Protein AF-A0A1B9LNI5-F1 (afdb_monomer_lite)

Secondary structure (DSSP, 8-state):
--HHHHHHHHHHHHHHHHHHHHHHHHHHHHHHHHHHHHHHHHHHHHHHHHHHHHHHHHHHHHHHHHHHHHHHHHHHHHHHT-HHHHS---HHHHHHHHHT--

Sequence (102 aa):
MNKTYTTIAIIFVFMIYIIINLHLDNERIQKTNAELFGKIEQLNQDIAKNNQIIAQREQEKAQDAMSIKQLQEQMKDALKNNQCANEYMPDSVINWMRNGKN

Foldseek 3Di:
DDPVVVVVVVVVVVVVVVVVVVVVVVVVVVVVVVVVVVVVVVVVVVVVVVVVVVVVVVVVVVVVVVVVVVVVVVVVVCLVPDPVNVDDDDPVVVVCVVVPDD

Structure (mmCIF, N/CA/C/O backbone):
data_AF-A0A1B9LNI5-F1
#
_entry.id   AF-A0A1B9LNI5-F1
#
loop_
_atom_site.group_PDB
_atom_site.id
_atom_site.type_symbol
_atom_site.label_atom_id
_atom_site.label_alt_id
_atom_site.label_comp_id
_atom_site.label_asym_id
_atom_site.label_entity_id
_atom_site.label_seq_id
_atom_site.pdbx_PDB_ins_code
_atom_site.Cartn_x
_atom_site.Cartn_y
_atom_site.Cartn_z
_atom_site.occupancy
_atom_site.B_iso_or_equiv
_atom_site.auth_seq_id
_atom_site.auth_comp_id
_atom_site.auth_asym_id
_atom_site.auth_atom_id
_atom_site.pdbx_PDB_model_num
ATOM 1 N N . MET A 1 1 ? -28.971 -6.889 59.172 1.00 63.75 1 MET A N 1
ATOM 2 C CA . MET A 1 1 ? -28.864 -6.406 57.777 1.00 63.75 1 MET A CA 1
ATOM 3 C C . MET A 1 1 ? -29.918 -7.135 56.953 1.00 63.75 1 MET A C 1
ATOM 5 O O . MET A 1 1 ? -29.965 -8.356 57.036 1.00 63.75 1 MET A O 1
ATOM 9 N N . ASN A 1 2 ? -30.836 -6.427 56.285 1.00 83.56 2 ASN A N 1
ATOM 10 C CA . ASN A 1 2 ? -31.967 -7.079 55.609 1.00 83.56 2 ASN A CA 1
ATOM 11 C C . ASN A 1 2 ? -31.481 -7.783 54.336 1.00 83.56 2 ASN A C 1
ATOM 13 O O . ASN A 1 2 ? -30.884 -7.142 53.471 1.00 83.56 2 ASN A O 1
ATOM 17 N N . LYS A 1 3 ? -31.743 -9.087 54.234 1.00 84.44 3 LYS A N 1
ATOM 18 C CA . LYS A 1 3 ? -31.200 -9.961 53.185 1.00 84.44 3 LYS A CA 1
ATOM 19 C C . LYS A 1 3 ? -31.587 -9.473 51.780 1.00 84.44 3 LYS A C 1
ATOM 21 O O . LYS A 1 3 ? -30.759 -9.481 50.874 1.00 84.44 3 LYS A O 1
ATOM 26 N N . THR A 1 4 ? -32.801 -8.946 51.634 1.00 91.19 4 THR A N 1
ATOM 27 C CA . THR A 1 4 ? -33.310 -8.325 50.402 1.00 91.19 4 THR A CA 1
ATOM 28 C C . THR A 1 4 ? -32.537 -7.073 49.989 1.00 91.19 4 THR A C 1
ATOM 30 O O . THR A 1 4 ? -32.169 -6.962 48.824 1.00 91.19 4 THR A O 1
ATOM 33 N N . TYR A 1 5 ? -32.220 -6.162 50.917 1.00 89.94 5 TYR A N 1
ATOM 34 C CA . TYR A 1 5 ? -31.458 -4.947 50.588 1.00 89.94 5 TYR A CA 1
ATOM 35 C C . TYR A 1 5 ? -30.042 -5.270 50.102 1.00 89.94 5 TYR A C 1
ATOM 37 O O . TYR A 1 5 ? -29.573 -4.676 49.135 1.00 89.94 5 TYR A O 1
ATOM 45 N N . THR A 1 6 ? -29.385 -6.257 50.714 1.00 91.44 6 THR A N 1
ATOM 46 C CA . THR A 1 6 ? -28.075 -6.742 50.257 1.00 91.44 6 THR A CA 1
ATOM 47 C C . THR A 1 6 ? -28.123 -7.355 48.858 1.00 91.44 6 THR A C 1
ATOM 49 O O 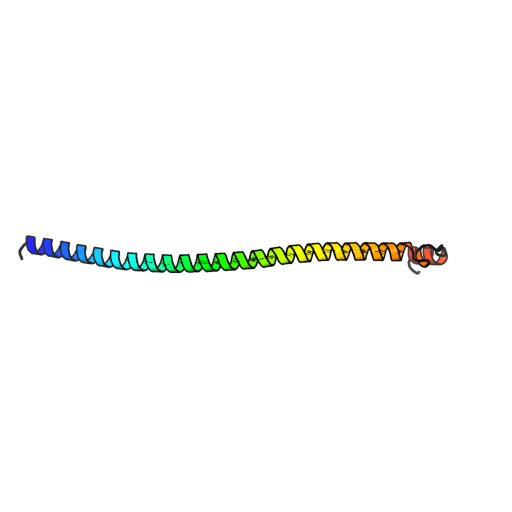. THR A 1 6 ? -27.250 -7.064 48.047 1.00 91.44 6 THR A O 1
ATOM 52 N N . THR A 1 7 ? -29.148 -8.149 48.532 1.00 93.69 7 THR A N 1
ATOM 53 C CA . THR A 1 7 ? -29.293 -8.732 47.187 1.00 93.69 7 THR A CA 1
ATOM 54 C C . THR A 1 7 ? -29.552 -7.657 46.130 1.00 93.69 7 THR A C 1
ATOM 56 O O . THR A 1 7 ? -28.932 -7.687 45.070 1.00 93.69 7 THR A O 1
ATOM 59 N N . ILE A 1 8 ? -30.406 -6.673 46.431 1.00 93.75 8 ILE A N 1
ATOM 60 C CA . ILE A 1 8 ? -30.688 -5.547 45.527 1.00 93.75 8 ILE A CA 1
ATOM 61 C C . ILE A 1 8 ? -29.414 -4.733 45.263 1.00 93.75 8 ILE A C 1
ATOM 63 O O . ILE A 1 8 ? -29.118 -4.422 44.112 1.00 93.75 8 ILE A O 1
ATOM 67 N N . ALA A 1 9 ? -28.624 -4.441 46.300 1.00 94.50 9 ALA A N 1
ATOM 68 C CA . ALA A 1 9 ? -27.374 -3.698 46.151 1.00 94.50 9 ALA A CA 1
ATOM 69 C C . ALA A 1 9 ? -26.367 -4.420 45.237 1.00 94.50 9 ALA A C 1
ATOM 71 O O . ALA A 1 9 ? -25.761 -3.788 44.375 1.00 94.50 9 ALA A O 1
ATOM 72 N N . ILE A 1 10 ? -26.232 -5.744 45.368 1.00 95.25 10 ILE A N 1
ATOM 73 C CA . ILE A 1 10 ? -25.339 -6.546 44.516 1.00 95.25 10 ILE A CA 1
ATOM 74 C C . ILE A 1 10 ? -25.775 -6.479 43.046 1.00 95.25 10 ILE A C 1
ATOM 76 O O . ILE A 1 10 ? -24.939 -6.267 42.170 1.00 95.25 10 ILE A O 1
ATOM 80 N N . ILE A 1 11 ? -27.077 -6.603 42.769 1.00 96.12 11 ILE A N 1
ATOM 81 C CA . ILE A 1 11 ? -27.613 -6.518 41.401 1.00 96.12 11 ILE A CA 1
ATOM 82 C C . ILE A 1 11 ?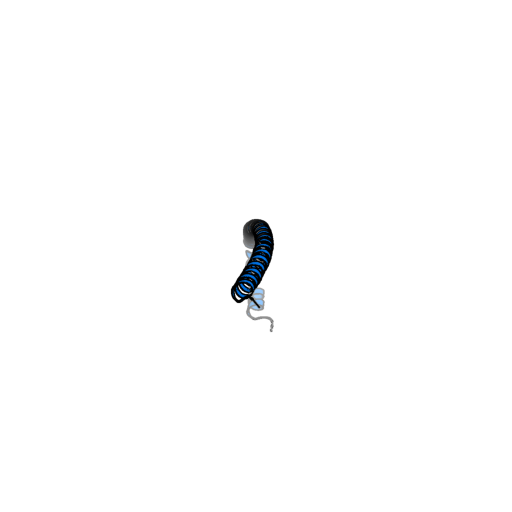 -27.324 -5.143 40.789 1.00 96.12 11 ILE A C 1
ATOM 84 O O . ILE A 1 11 ? -26.886 -5.064 39.643 1.00 96.12 11 ILE A O 1
ATOM 88 N N . PHE A 1 12 ? -27.509 -4.064 41.554 1.00 95.69 12 PHE A N 1
ATOM 89 C CA . PHE A 1 12 ? -27.204 -2.710 41.086 1.00 95.69 12 PHE A CA 1
ATOM 90 C C . PHE A 1 12 ? -25.726 -2.530 40.733 1.00 95.69 12 PHE A C 1
ATOM 92 O O . PHE A 1 12 ? -25.417 -1.955 39.692 1.00 95.69 12 PHE A O 1
ATOM 99 N N . VAL A 1 13 ? -24.815 -3.059 41.553 1.00 96.50 13 VAL A N 1
ATOM 100 C CA . VAL A 1 13 ? -23.372 -3.002 41.270 1.00 96.50 13 VAL A CA 1
ATOM 101 C C . VAL A 1 13 ? -23.036 -3.750 39.978 1.00 96.50 13 VAL A C 1
ATOM 103 O O . VAL A 1 13 ? -22.314 -3.215 39.137 1.00 96.50 13 VAL A O 1
ATOM 106 N N . PHE A 1 14 ? -23.601 -4.943 39.772 1.00 96.06 14 PHE A N 1
ATOM 107 C CA . PHE A 1 14 ? -23.407 -5.695 38.529 1.00 96.06 14 PHE A CA 1
ATOM 108 C C . PHE A 1 14 ? -23.971 -4.966 37.305 1.00 96.06 14 PHE A C 1
ATOM 110 O O . PHE A 1 14 ? -23.311 -4.918 36.270 1.00 96.06 14 PHE A O 1
ATOM 117 N N . MET A 1 15 ? -25.153 -4.358 37.421 1.00 96.88 15 MET A N 1
ATOM 118 C CA . MET A 1 15 ? -25.750 -3.573 36.336 1.00 96.88 15 MET A CA 1
ATOM 119 C C . MET A 1 15 ? -24.870 -2.381 35.953 1.00 96.88 15 MET A C 1
ATOM 121 O O . MET A 1 15 ? -24.600 -2.177 34.773 1.00 96.88 15 MET A O 1
ATOM 125 N N . ILE A 1 16 ? -24.368 -1.631 36.938 1.00 96.69 16 ILE A N 1
ATOM 126 C CA . ILE A 1 16 ? -23.461 -0.499 36.698 1.00 96.69 16 ILE A CA 1
ATOM 127 C C . ILE A 1 16 ? -22.173 -0.977 36.020 1.00 96.69 16 ILE A C 1
ATOM 129 O O . ILE A 1 16 ? -21.732 -0.370 35.045 1.00 96.69 16 ILE A O 1
ATOM 133 N N . TYR A 1 17 ? -21.597 -2.089 36.485 1.00 96.56 17 TYR A N 1
ATOM 134 C CA . TYR A 1 17 ? -20.400 -2.674 35.881 1.00 96.56 17 TYR A CA 1
ATOM 135 C C . TYR A 1 17 ? -20.614 -3.048 34.407 1.00 96.56 17 TYR A C 1
ATOM 137 O O . TYR A 1 17 ? -19.776 -2.732 33.562 1.00 96.56 17 TYR A O 1
ATOM 145 N N . ILE A 1 18 ? -21.744 -3.682 34.077 1.00 96.88 18 ILE A N 1
ATOM 146 C CA . ILE A 1 18 ? -22.079 -4.042 32.693 1.00 96.88 18 ILE A CA 1
ATOM 147 C C . ILE A 1 18 ? -22.248 -2.785 31.834 1.00 96.88 18 ILE A C 1
ATOM 149 O O . ILE A 1 18 ? -21.692 -2.723 30.741 1.00 96.88 18 ILE A O 1
ATOM 153 N N . ILE A 1 19 ? -22.963 -1.770 32.333 1.00 96.94 19 ILE A N 1
ATOM 154 C CA . ILE A 1 19 ? -23.201 -0.517 31.601 1.00 96.94 19 ILE A CA 1
ATOM 155 C C . ILE A 1 19 ? -21.880 0.188 31.269 1.00 96.94 19 ILE A C 1
ATOM 157 O O . ILE A 1 19 ? -21.689 0.613 30.130 1.00 96.94 19 ILE A O 1
ATOM 161 N N . ILE A 1 20 ? -20.958 0.284 32.232 1.00 96.75 20 ILE A N 1
ATOM 162 C CA . ILE A 1 20 ? -19.655 0.931 32.022 1.00 96.75 20 ILE A CA 1
ATOM 163 C C . ILE A 1 20 ? -18.835 0.178 30.970 1.00 96.75 20 ILE A C 1
ATOM 165 O O . ILE A 1 20 ? -18.312 0.806 30.051 1.00 96.75 20 ILE A O 1
ATOM 169 N N . ASN A 1 21 ? -18.745 -1.153 31.067 1.00 96.31 21 ASN A N 1
ATOM 170 C CA . ASN A 1 21 ? -17.998 -1.938 30.079 1.00 96.31 21 ASN A CA 1
ATOM 171 C C . ASN A 1 21 ? -18.600 -1.812 28.682 1.00 96.31 21 ASN A C 1
ATOM 173 O O . ASN A 1 21 ? -17.866 -1.597 27.725 1.00 96.31 21 ASN A O 1
ATOM 177 N N . LEU A 1 22 ? -19.929 -1.870 28.568 1.00 96.19 22 LEU A N 1
ATOM 178 C CA . LEU A 1 22 ? -20.608 -1.731 27.283 1.00 96.19 22 LEU A CA 1
ATOM 179 C C . LEU A 1 22 ? -20.339 -0.360 26.646 1.00 96.19 22 LEU A C 1
ATOM 181 O O . LEU A 1 22 ? -20.160 -0.264 25.433 1.00 96.19 22 LEU A O 1
ATOM 185 N N . HIS A 1 23 ? -20.286 0.697 27.459 1.00 95.88 23 HIS A N 1
ATOM 186 C CA . HIS A 1 23 ? -19.956 2.036 26.984 1.00 95.88 23 HIS A CA 1
ATOM 187 C C . HIS A 1 23 ? -18.512 2.116 26.472 1.00 95.88 23 HIS A C 1
ATOM 189 O O . HIS A 1 23 ? -18.289 2.555 25.345 1.00 95.88 23 HIS A O 1
ATOM 195 N N . LEU A 1 24 ? -17.552 1.617 27.257 1.00 95.88 24 LEU A N 1
ATOM 196 C CA . LEU A 1 24 ? -16.134 1.591 26.886 1.00 95.88 24 LEU A CA 1
ATOM 197 C C . LEU A 1 24 ? -15.869 0.745 25.634 1.00 95.88 24 LEU A C 1
ATOM 199 O O . LEU A 1 24 ? -15.083 1.144 24.772 1.00 95.88 24 LEU A O 1
ATOM 203 N N . ASP A 1 25 ? -16.525 -0.408 25.510 1.00 96.00 25 ASP A N 1
ATOM 204 C CA . ASP A 1 25 ? -16.398 -1.268 24.335 1.00 96.00 25 ASP A CA 1
ATOM 205 C C . ASP A 1 25 ? -16.965 -0.588 23.089 1.00 96.00 25 ASP A C 1
ATOM 207 O O . ASP A 1 25 ? -16.339 -0.628 22.030 1.00 96.00 25 ASP A O 1
ATOM 211 N N . ASN A 1 26 ? -18.103 0.100 23.209 1.00 95.94 26 ASN A N 1
ATOM 212 C CA . ASN A 1 26 ? -18.683 0.842 22.096 1.00 95.94 26 ASN A CA 1
ATOM 213 C C . ASN A 1 26 ? -17.755 1.973 21.619 1.00 95.94 26 ASN A C 1
ATOM 215 O O . ASN A 1 26 ? -17.535 2.120 20.417 1.00 95.94 26 ASN A O 1
ATOM 219 N N . GLU A 1 27 ? -17.152 2.730 22.540 1.00 95.19 27 GLU A N 1
ATOM 220 C CA . GLU A 1 27 ? -16.159 3.757 22.192 1.00 95.19 27 GLU A CA 1
ATOM 221 C C . GLU A 1 27 ? -14.926 3.153 21.511 1.00 95.19 27 GLU A C 1
ATOM 223 O O . GLU A 1 27 ? -14.449 3.671 20.495 1.00 95.19 27 GLU A O 1
ATOM 228 N N . ARG A 1 28 ? -14.422 2.025 22.027 1.00 95.38 28 ARG A N 1
ATOM 229 C CA . ARG A 1 28 ? -13.277 1.325 21.435 1.00 95.38 28 ARG A CA 1
ATOM 230 C C . ARG A 1 28 ? -13.591 0.854 20.018 1.00 95.38 28 ARG A C 1
ATOM 232 O O . ARG A 1 28 ? -12.784 1.085 19.122 1.00 95.38 28 ARG A O 1
ATOM 239 N N . ILE A 1 29 ? -14.756 0.242 19.804 1.00 95.62 29 ILE A N 1
ATOM 240 C CA . ILE A 1 29 ? -15.198 -0.225 18.485 1.00 95.62 29 ILE A CA 1
ATOM 241 C C . ILE A 1 29 ? -15.314 0.952 17.516 1.00 95.62 29 ILE A C 1
ATOM 243 O O . ILE A 1 29 ? -14.819 0.864 16.394 1.00 95.62 29 ILE A O 1
ATOM 247 N N . GLN A 1 30 ? -15.909 2.070 17.937 1.00 95.50 30 GLN A N 1
ATOM 248 C CA . GLN A 1 30 ? -16.011 3.263 17.092 1.00 95.50 30 GLN A CA 1
ATOM 249 C C . GLN A 1 30 ? -14.636 3.800 16.695 1.00 95.50 30 GLN A C 1
ATOM 251 O O . GLN A 1 30 ? -14.408 4.085 15.518 1.00 95.50 30 GLN A O 1
ATOM 256 N N . LYS A 1 31 ? -13.698 3.876 17.644 1.00 95.69 31 LYS A N 1
ATOM 257 C CA . LYS A 1 31 ? -12.328 4.313 17.368 1.00 95.69 31 LYS A CA 1
ATOM 258 C C . LYS A 1 31 ? -11.614 3.369 16.400 1.00 95.69 31 LYS A C 1
ATOM 260 O O . LYS A 1 31 ? -11.047 3.829 15.413 1.00 95.69 31 LYS A O 1
ATOM 265 N N . THR A 1 32 ? -11.671 2.060 16.643 1.00 95.94 32 THR A N 1
ATOM 266 C CA . THR A 1 32 ? -11.054 1.063 15.759 1.00 95.94 32 THR A CA 1
ATOM 267 C C . THR A 1 32 ? -11.668 1.100 14.362 1.00 95.94 32 THR A C 1
ATOM 269 O O . THR A 1 32 ? -10.934 1.041 13.380 1.00 95.94 32 THR A O 1
ATOM 272 N N . ASN A 1 33 ? -12.986 1.269 14.248 1.00 95.94 33 ASN A N 1
ATOM 273 C CA . ASN A 1 33 ? -13.645 1.417 12.954 1.00 95.94 33 ASN A CA 1
ATOM 274 C C . ASN A 1 33 ? -13.168 2.677 12.227 1.00 95.94 33 ASN A C 1
ATOM 276 O O . ASN A 1 33 ? -12.822 2.592 11.053 1.00 95.94 33 ASN A O 1
ATOM 280 N N . ALA A 1 34 ? -13.089 3.823 12.907 1.00 95.81 34 ALA A N 1
ATOM 281 C CA . ALA A 1 34 ? -12.583 5.059 12.309 1.00 95.81 34 ALA A CA 1
ATOM 282 C C . ALA A 1 34 ? -11.128 4.914 11.824 1.00 95.81 34 ALA A C 1
ATOM 284 O O . ALA A 1 34 ? -10.802 5.330 10.713 1.00 95.81 34 ALA A O 1
ATOM 285 N N . GLU A 1 35 ? -10.267 4.265 12.613 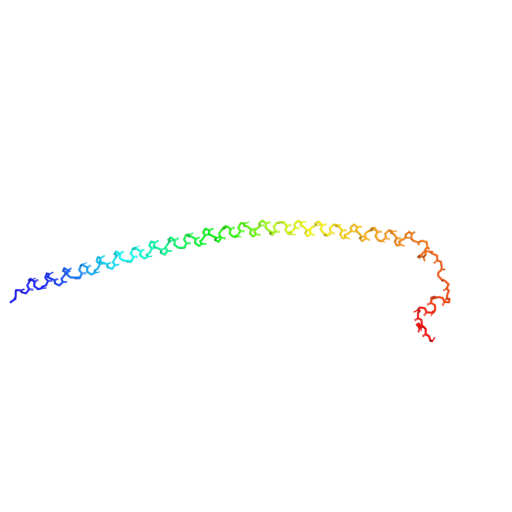1.00 96.50 35 GLU A N 1
ATOM 286 C CA . GLU A 1 35 ? -8.886 3.964 12.218 1.00 96.50 35 GLU A CA 1
ATOM 287 C C . GLU A 1 35 ? -8.819 3.024 11.005 1.00 96.50 35 GLU A C 1
ATOM 289 O O . GLU A 1 35 ? -8.016 3.242 10.097 1.00 96.50 35 GLU A O 1
ATOM 294 N N . LEU A 1 36 ? -9.664 1.988 10.962 1.00 97.25 36 LEU A N 1
ATOM 295 C CA . LEU A 1 36 ? -9.742 1.061 9.831 1.00 97.25 36 LEU A CA 1
ATOM 296 C C . LEU A 1 36 ? -10.230 1.760 8.561 1.00 97.25 36 LEU A C 1
ATOM 298 O O . LEU A 1 36 ? -9.622 1.577 7.510 1.00 97.25 36 LEU A O 1
ATOM 302 N N . PHE A 1 37 ? -11.267 2.595 8.653 1.00 96.88 37 PHE A N 1
ATOM 303 C CA . PHE A 1 37 ? -11.740 3.397 7.524 1.00 96.88 37 PHE A CA 1
ATOM 304 C C . PHE A 1 37 ? -10.654 4.345 7.011 1.00 96.88 37 PHE A C 1
ATOM 306 O O . PHE A 1 37 ? -10.432 4.405 5.804 1.00 96.88 37 PHE A O 1
ATOM 313 N N . GLY A 1 38 ? -9.922 5.013 7.907 1.00 96.69 38 GLY A N 1
ATOM 314 C CA . GLY A 1 38 ? -8.794 5.863 7.521 1.00 96.69 38 GLY A CA 1
ATOM 315 C C . GLY A 1 38 ? -7.696 5.091 6.785 1.00 96.69 38 GLY A C 1
ATOM 316 O O . GLY A 1 38 ? -7.207 5.542 5.751 1.00 96.69 38 GLY A O 1
ATOM 317 N N . LYS A 1 39 ? -7.348 3.889 7.265 1.00 97.06 39 LYS A N 1
ATOM 318 C CA . LYS A 1 39 ? -6.367 3.017 6.597 1.00 97.06 39 LYS A CA 1
ATOM 319 C C . LYS A 1 39 ? -6.849 2.530 5.233 1.00 97.06 39 LYS A C 1
ATOM 321 O O . LYS A 1 39 ? -6.048 2.484 4.308 1.00 97.06 39 LYS A O 1
ATOM 326 N N . ILE A 1 40 ? -8.125 2.166 5.104 1.00 97.25 40 ILE A N 1
ATOM 327 C CA . ILE A 1 40 ? -8.713 1.736 3.827 1.00 97.25 40 ILE A CA 1
ATOM 328 C C . ILE A 1 40 ? -8.685 2.882 2.815 1.00 97.25 40 ILE A C 1
ATOM 330 O O . ILE A 1 40 ? -8.296 2.669 1.670 1.00 97.25 40 ILE A O 1
ATOM 334 N N . GLU A 1 41 ? -9.047 4.093 3.237 1.00 96.94 41 GLU A N 1
ATOM 335 C CA . GLU A 1 41 ? -9.024 5.274 2.375 1.00 96.94 41 GLU A CA 1
ATOM 336 C C . GLU A 1 41 ? -7.603 5.580 1.888 1.00 96.94 41 GLU A C 1
ATOM 338 O O . GLU A 1 41 ? -7.374 5.726 0.688 1.00 96.94 41 GLU A O 1
ATOM 343 N N . GLN A 1 42 ? -6.628 5.578 2.800 1.00 96.88 42 GLN A N 1
ATOM 344 C CA . GLN A 1 42 ? -5.224 5.766 2.441 1.00 96.88 42 GLN A CA 1
ATOM 345 C C . GLN A 1 42 ? -4.740 4.683 1.464 1.00 96.88 42 GLN A C 1
ATOM 347 O O . GLN A 1 42 ? -4.100 4.993 0.461 1.00 96.88 42 GLN A O 1
ATOM 352 N N . LEU A 1 43 ? -5.092 3.417 1.711 1.00 97.12 43 LEU A N 1
ATOM 353 C CA . LEU A 1 43 ? -4.700 2.307 0.845 1.00 97.12 43 LEU A CA 1
ATOM 354 C C . LEU A 1 43 ? -5.310 2.438 -0.559 1.00 97.12 43 LEU A C 1
ATOM 356 O O . LEU A 1 43 ? -4.628 2.185 -1.549 1.00 97.12 43 LEU A O 1
ATOM 360 N N . ASN A 1 44 ? -6.568 2.872 -0.662 1.00 96.69 44 ASN A N 1
ATOM 361 C CA . ASN A 1 44 ? -7.219 3.125 -1.947 1.00 96.69 44 ASN A CA 1
ATOM 362 C C . ASN A 1 44 ? -6.531 4.252 -2.727 1.00 96.69 44 ASN A C 1
ATOM 364 O O . ASN A 1 44 ? -6.327 4.123 -3.937 1.00 96.69 44 ASN A O 1
ATOM 368 N N . GLN A 1 45 ? -6.137 5.330 -2.048 1.00 96.38 45 GLN A N 1
ATOM 369 C CA . GLN A 1 45 ? -5.395 6.433 -2.664 1.00 96.38 45 GLN A CA 1
ATOM 370 C C . GLN A 1 45 ? -4.018 5.978 -3.167 1.00 96.38 45 GLN A C 1
ATOM 372 O O . GLN A 1 45 ? -3.642 6.283 -4.303 1.00 96.38 45 GLN A O 1
ATOM 377 N N . ASP A 1 46 ? -3.297 5.188 -2.368 1.00 97.44 46 ASP A N 1
ATOM 378 C CA . ASP A 1 46 ? -2.001 4.627 -2.753 1.00 97.44 46 ASP A CA 1
ATOM 379 C C . ASP A 1 46 ? -2.129 3.672 -3.949 1.00 97.44 46 ASP A C 1
ATOM 381 O O . ASP A 1 46 ? -1.332 3.743 -4.888 1.00 97.44 46 ASP A O 1
ATOM 385 N N . ILE A 1 47 ? -3.161 2.821 -3.977 1.00 96.88 47 ILE A N 1
ATOM 386 C CA . ILE A 1 47 ? -3.453 1.938 -5.117 1.00 96.88 47 ILE A CA 1
ATOM 387 C C . ILE A 1 47 ? -3.745 2.757 -6.378 1.00 96.88 47 ILE A C 1
ATOM 389 O O . ILE A 1 47 ? -3.193 2.460 -7.439 1.00 96.88 47 ILE A O 1
ATOM 393 N N . ALA A 1 48 ? -4.569 3.804 -6.283 1.00 97.06 48 ALA A N 1
ATOM 394 C CA . ALA A 1 48 ? -4.889 4.657 -7.425 1.00 97.06 48 ALA A CA 1
ATOM 395 C C . ALA A 1 48 ? -3.630 5.323 -8.003 1.00 97.06 48 ALA A C 1
ATOM 397 O O . ALA A 1 48 ? -3.408 5.286 -9.217 1.00 97.06 48 ALA A O 1
ATOM 398 N N . LYS A 1 49 ? -2.766 5.862 -7.135 1.00 96.88 49 LYS A N 1
ATOM 399 C CA . LYS A 1 49 ? -1.487 6.462 -7.531 1.00 96.88 49 LYS A CA 1
ATOM 400 C C . LYS A 1 49 ? -0.545 5.436 -8.164 1.00 96.88 49 LYS A C 1
ATOM 402 O O . LYS A 1 49 ? 0.049 5.704 -9.207 1.00 96.88 49 LYS A O 1
ATOM 407 N N . ASN A 1 50 ? -0.429 4.250 -7.575 1.00 96.44 50 ASN A N 1
ATOM 408 C CA . ASN A 1 50 ? 0.426 3.189 -8.105 1.00 96.44 50 ASN A CA 1
ATOM 409 C C . ASN A 1 50 ? -0.049 2.704 -9.478 1.00 96.44 50 ASN A C 1
ATOM 411 O O . ASN A 1 50 ? 0.773 2.516 -10.372 1.00 96.44 50 ASN A O 1
ATOM 415 N N . ASN A 1 51 ? -1.361 2.574 -9.683 1.00 96.38 51 ASN A N 1
ATOM 416 C CA . ASN A 1 51 ? -1.921 2.197 -10.979 1.00 96.38 51 ASN A CA 1
ATOM 417 C C . ASN A 1 51 ? -1.611 3.234 -12.068 1.00 96.38 51 ASN A C 1
ATOM 419 O O . ASN A 1 51 ? -1.286 2.854 -13.191 1.00 96.38 51 ASN A O 1
ATOM 423 N N . GLN A 1 52 ? -1.650 4.531 -11.742 1.00 96.25 52 GLN A N 1
ATOM 424 C CA . GLN A 1 52 ? -1.237 5.588 -12.674 1.00 96.25 52 GLN A CA 1
ATOM 425 C C . GLN A 1 52 ? 0.244 5.469 -13.048 1.00 96.25 52 GLN A C 1
ATOM 427 O O . GLN A 1 52 ? 0.588 5.543 -14.227 1.00 96.25 52 GLN A O 1
ATOM 432 N N . ILE A 1 53 ? 1.115 5.227 -12.063 1.00 96.56 53 ILE A N 1
ATOM 433 C CA . ILE A 1 53 ? 2.553 5.040 -12.296 1.00 96.56 53 ILE A CA 1
ATOM 434 C C . ILE A 1 53 ? 2.802 3.812 -13.179 1.00 96.56 53 ILE A C 1
ATOM 436 O O . ILE A 1 53 ? 3.590 3.887 -14.118 1.00 96.56 53 ILE A O 1
ATOM 440 N N . ILE A 1 54 ? 2.124 2.692 -12.913 1.00 96.31 54 ILE A N 1
ATOM 441 C CA . ILE A 1 54 ? 2.243 1.472 -13.724 1.00 96.31 54 ILE A CA 1
ATOM 442 C C . ILE A 1 54 ? 1.817 1.747 -15.168 1.00 96.31 54 ILE A C 1
ATOM 444 O O . ILE A 1 54 ? 2.550 1.400 -16.090 1.00 96.31 54 ILE A O 1
ATOM 448 N N . ALA A 1 55 ? 0.680 2.416 -15.375 1.00 96.12 55 ALA A N 1
ATOM 449 C CA . ALA A 1 55 ? 0.212 2.763 -16.714 1.00 96.12 55 ALA A CA 1
ATOM 450 C C . ALA A 1 55 ? 1.227 3.639 -17.470 1.00 96.12 55 ALA A C 1
ATOM 452 O O . ALA A 1 55 ? 1.532 3.364 -18.631 1.00 96.12 55 ALA A O 1
ATOM 453 N N . GLN A 1 56 ? 1.803 4.643 -16.800 1.00 96.62 56 GLN A N 1
ATOM 454 C CA . GLN A 1 56 ? 2.851 5.483 -17.379 1.00 96.62 56 GLN A CA 1
ATOM 455 C C . GLN A 1 56 ? 4.099 4.662 -17.746 1.00 96.62 56 GLN A C 1
ATOM 457 O O . GLN A 1 56 ? 4.622 4.796 -18.850 1.00 96.62 56 GLN A O 1
ATOM 462 N N . ARG A 1 57 ? 4.561 3.780 -16.852 1.00 94.75 57 ARG A N 1
ATOM 463 C CA . ARG A 1 57 ? 5.738 2.927 -17.087 1.00 94.75 57 ARG A CA 1
ATOM 464 C C . ARG A 1 57 ? 5.554 1.968 -18.255 1.00 94.75 57 ARG A C 1
ATOM 466 O O . ARG A 1 57 ? 6.487 1.769 -19.029 1.00 94.75 57 ARG A O 1
ATOM 473 N N . GLU A 1 58 ? 4.373 1.377 -18.395 1.00 95.44 58 GLU A N 1
ATOM 474 C CA . GLU A 1 58 ? 4.074 0.498 -19.527 1.00 95.44 58 GLU A CA 1
ATOM 475 C C . GLU A 1 58 ? 4.068 1.274 -20.854 1.00 95.44 58 GLU A C 1
ATOM 477 O O . GLU A 1 58 ? 4.578 0.778 -21.861 1.00 95.44 58 GLU A O 1
ATOM 482 N N . GLN A 1 59 ? 3.583 2.520 -20.854 1.00 94.62 59 GLN A N 1
ATOM 483 C CA . GLN A 1 59 ? 3.653 3.389 -22.029 1.00 94.62 59 GLN A CA 1
ATOM 484 C C . GLN A 1 59 ? 5.099 3.774 -22.383 1.00 94.62 59 GLN A C 1
ATOM 486 O O . GLN A 1 59 ? 5.487 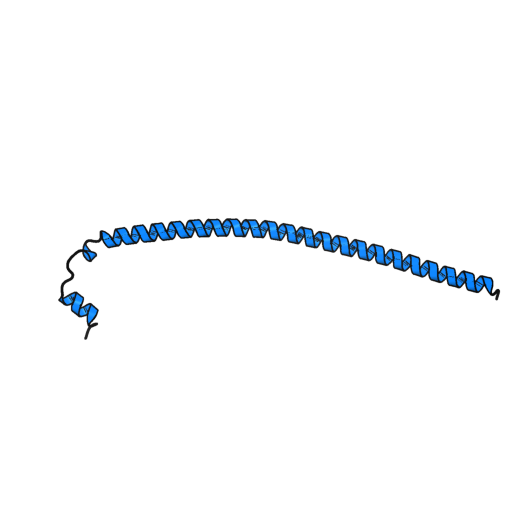3.653 -23.546 1.00 94.62 59 GLN A O 1
ATOM 491 N N . GLU A 1 60 ? 5.905 4.184 -21.396 1.00 94.44 60 GLU A N 1
ATOM 492 C CA . GLU A 1 60 ? 7.339 4.478 -21.569 1.00 94.44 60 GLU A CA 1
ATOM 493 C C . GLU A 1 60 ? 8.070 3.269 -22.166 1.00 94.44 60 GLU A C 1
ATOM 495 O O . GLU A 1 60 ? 8.745 3.380 -23.186 1.00 94.44 60 GLU A O 1
ATOM 500 N N . LYS A 1 61 ? 7.841 2.075 -21.613 1.00 94.69 61 LYS A N 1
ATOM 501 C CA . LYS A 1 61 ? 8.445 0.828 -22.095 1.00 94.69 61 LYS A CA 1
ATOM 502 C C . LYS A 1 61 ? 8.058 0.498 -23.538 1.00 94.69 61 LYS A C 1
ATOM 504 O O . LYS A 1 61 ? 8.896 0.020 -24.305 1.00 94.69 61 LYS A O 1
ATOM 509 N N . ALA A 1 62 ? 6.805 0.736 -23.925 1.00 93.62 62 ALA A N 1
ATOM 510 C CA . ALA A 1 62 ? 6.364 0.550 -25.304 1.00 93.62 62 ALA A CA 1
ATOM 511 C C . ALA A 1 62 ? 7.054 1.541 -26.259 1.00 93.62 62 ALA A C 1
ATOM 513 O O . ALA A 1 62 ? 7.469 1.157 -27.357 1.00 93.62 62 ALA A O 1
ATOM 514 N N . GLN A 1 63 ? 7.218 2.796 -25.836 1.00 93.75 63 GLN A N 1
ATOM 515 C CA . GLN A 1 63 ? 7.911 3.826 -26.608 1.00 93.75 63 GLN A CA 1
ATOM 516 C C . GLN A 1 63 ? 9.411 3.537 -26.747 1.00 93.75 63 GLN A C 1
ATOM 518 O O . GLN A 1 63 ? 9.958 3.637 -27.850 1.00 93.75 63 GLN A O 1
ATOM 523 N N . ASP A 1 64 ? 10.063 3.107 -25.672 1.00 93.81 64 ASP A N 1
ATOM 524 C CA . ASP A 1 64 ? 11.466 2.697 -25.681 1.00 93.81 64 ASP A CA 1
ATOM 525 C C . ASP A 1 64 ? 11.681 1.498 -26.608 1.00 93.81 64 ASP A C 1
ATOM 527 O O . ASP A 1 64 ? 12.600 1.498 -27.428 1.00 93.81 64 ASP A O 1
ATOM 531 N N . ALA A 1 65 ? 10.793 0.499 -26.560 1.00 93.06 65 ALA A N 1
ATOM 532 C CA . ALA A 1 65 ? 10.864 -0.657 -27.450 1.00 93.06 65 ALA A CA 1
ATOM 533 C C . ALA A 1 65 ? 10.745 -0.265 -28.934 1.00 93.06 65 ALA A C 1
ATOM 535 O O . ALA A 1 65 ? 11.453 -0.825 -29.776 1.00 93.06 65 ALA A O 1
ATOM 536 N N . MET A 1 66 ? 9.880 0.698 -29.271 1.00 92.50 66 MET A N 1
ATOM 537 C CA . MET A 1 66 ? 9.789 1.235 -30.635 1.00 92.50 66 MET A CA 1
ATOM 538 C C . MET A 1 66 ? 11.059 1.990 -31.034 1.00 92.50 66 MET A C 1
ATOM 540 O O . MET A 1 66 ? 11.579 1.769 -32.126 1.00 92.50 66 MET A O 1
ATOM 544 N N . SER A 1 67 ? 11.589 2.820 -30.138 1.00 91.19 67 SER A N 1
ATOM 545 C CA . SER A 1 67 ? 12.790 3.624 -30.388 1.00 91.19 67 SER A CA 1
ATOM 546 C C . SER A 1 67 ? 14.024 2.742 -30.607 1.00 91.19 67 SER A C 1
ATOM 548 O O . SER A 1 67 ? 14.796 2.964 -31.539 1.00 91.19 67 SER A O 1
ATOM 550 N N . ILE A 1 68 ? 14.175 1.677 -29.812 1.00 92.12 68 ILE A N 1
ATOM 551 C CA . ILE A 1 68 ? 15.244 0.682 -29.975 1.00 92.12 68 ILE A CA 1
ATOM 552 C C . ILE A 1 68 ? 15.117 -0.038 -31.319 1.00 92.12 68 ILE A C 1
ATOM 554 O O . ILE A 1 68 ? 16.122 -0.210 -32.008 1.00 92.12 68 ILE A O 1
ATOM 558 N N . LYS A 1 69 ? 13.904 -0.441 -31.724 1.00 92.25 69 LYS A N 1
ATOM 559 C CA . LYS A 1 69 ? 13.689 -1.072 -33.037 1.00 92.25 69 LYS A CA 1
ATOM 560 C C . LYS A 1 69 ? 14.074 -0.142 -34.183 1.00 92.25 69 LYS A C 1
ATOM 562 O O . LYS A 1 69 ? 14.801 -0.566 -35.075 1.00 92.25 69 LYS A O 1
ATOM 567 N N . GLN A 1 70 ? 13.642 1.117 -34.130 1.00 91.75 70 GLN A N 1
ATOM 568 C CA . GLN A 1 70 ? 13.997 2.115 -35.140 1.00 91.75 70 GLN A CA 1
ATOM 569 C C . GLN A 1 70 ? 15.511 2.323 -35.218 1.00 91.75 70 GLN A C 1
ATOM 571 O O . GLN A 1 70 ? 16.074 2.354 -36.309 1.00 91.75 70 GLN A O 1
ATOM 576 N N . LEU A 1 71 ? 16.189 2.410 -34.071 1.00 91.56 71 LEU A N 1
ATOM 577 C CA . LEU A 1 71 ? 17.643 2.533 -34.032 1.00 91.56 71 LEU A CA 1
ATOM 578 C C . LEU A 1 71 ? 18.336 1.293 -34.619 1.00 91.56 71 LEU A C 1
ATOM 580 O O . LEU A 1 71 ? 19.285 1.432 -35.387 1.00 91.56 71 LEU A O 1
ATOM 584 N N . GLN A 1 72 ? 17.854 0.086 -34.308 1.00 91.06 72 GLN A N 1
ATOM 585 C CA . GLN A 1 72 ? 18.385 -1.151 -34.888 1.00 91.06 72 GLN A CA 1
ATOM 586 C C . GLN A 1 72 ? 18.201 -1.204 -36.409 1.00 91.06 72 GLN A C 1
ATOM 588 O O . GLN A 1 72 ? 19.121 -1.626 -37.109 1.00 91.06 72 GLN A O 1
ATOM 593 N N . GLU A 1 73 ? 17.055 -0.763 -36.930 1.00 89.06 73 GLU A N 1
ATOM 594 C CA . GLU A 1 73 ? 16.815 -0.667 -38.374 1.00 89.06 73 GLU A CA 1
ATOM 595 C C . GLU A 1 73 ? 17.750 0.349 -39.035 1.00 89.06 73 GLU A C 1
ATOM 597 O O . GLU A 1 73 ? 18.426 0.006 -40.004 1.00 89.06 73 GLU A O 1
ATOM 602 N N . GLN A 1 74 ? 17.891 1.549 -38.464 1.00 88.00 74 GLN A N 1
ATOM 603 C CA . GLN A 1 74 ? 18.819 2.565 -38.973 1.00 88.00 74 GLN A CA 1
ATOM 604 C C . GLN A 1 74 ? 20.270 2.074 -38.972 1.00 88.00 74 GLN A C 1
ATOM 606 O O . GLN A 1 74 ? 20.987 2.255 -39.956 1.00 88.00 74 GLN A O 1
ATOM 611 N N . MET A 1 75 ? 20.712 1.415 -37.897 1.00 86.75 75 MET A N 1
ATOM 612 C CA . MET A 1 75 ? 22.049 0.823 -37.833 1.00 86.75 75 MET A CA 1
ATOM 613 C C . MET A 1 75 ? 22.233 -0.277 -38.876 1.00 86.75 75 MET A C 1
ATOM 615 O O . MET A 1 75 ? 23.273 -0.333 -39.531 1.00 86.75 75 MET A O 1
ATOM 619 N N . LYS A 1 76 ? 21.234 -1.148 -39.048 1.00 85.75 76 LYS A N 1
ATOM 620 C CA . LYS A 1 76 ? 21.262 -2.217 -40.048 1.00 85.75 76 LYS A CA 1
ATOM 621 C C . LYS A 1 76 ? 21.371 -1.652 -41.462 1.00 85.75 76 LYS A C 1
ATOM 623 O O . LYS A 1 76 ? 22.181 -2.151 -42.240 1.00 85.75 76 LYS A O 1
ATOM 628 N N . ASP A 1 77 ? 20.603 -0.618 -41.787 1.00 83.88 77 ASP A N 1
ATOM 629 C CA . ASP A 1 77 ? 20.654 0.032 -43.096 1.00 83.88 77 ASP A CA 1
ATOM 630 C C . ASP A 1 77 ? 21.979 0.769 -43.317 1.00 83.88 77 ASP A C 1
ATOM 632 O O . ASP A 1 77 ? 22.566 0.667 -44.396 1.00 83.88 77 ASP A O 1
ATOM 636 N N . ALA A 1 78 ? 22.502 1.441 -42.288 1.00 80.62 78 ALA A N 1
ATOM 637 C CA . ALA A 1 78 ? 23.818 2.072 -42.338 1.00 80.62 78 ALA A CA 1
ATOM 638 C C . ALA A 1 78 ? 24.943 1.046 -42.561 1.00 80.62 78 ALA A C 1
ATOM 640 O O . ALA A 1 78 ? 25.845 1.296 -43.354 1.00 80.62 78 ALA A O 1
ATOM 641 N N . LEU A 1 79 ? 24.882 -0.119 -41.907 1.00 79.88 79 LEU A N 1
ATOM 642 C CA . LEU A 1 79 ? 25.833 -1.221 -42.094 1.00 79.88 79 LEU A CA 1
ATOM 643 C C . LEU A 1 79 ? 25.716 -1.853 -43.486 1.00 79.88 79 LEU A C 1
ATOM 645 O O . LEU A 1 79 ? 26.731 -2.093 -44.134 1.00 79.88 79 LEU A O 1
ATOM 649 N N . LYS A 1 80 ? 24.491 -2.101 -43.963 1.00 77.00 80 LYS A N 1
ATOM 650 C CA . LYS A 1 80 ? 24.233 -2.710 -45.277 1.00 77.00 80 LYS A CA 1
ATOM 651 C C . LYS A 1 80 ? 24.708 -1.827 -46.432 1.00 77.00 80 LYS A C 1
ATOM 653 O O . LYS A 1 80 ? 25.197 -2.344 -47.430 1.00 77.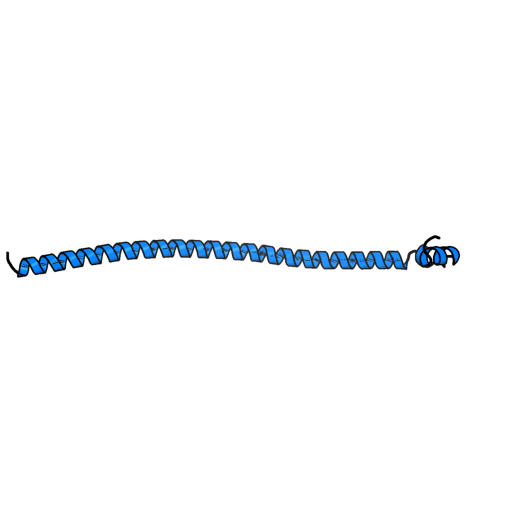00 80 LYS A O 1
ATOM 658 N N . ASN A 1 81 ? 24.562 -0.512 -46.299 1.00 72.88 81 ASN A N 1
ATOM 659 C CA . ASN A 1 81 ? 24.941 0.454 -47.330 1.00 72.88 81 ASN A CA 1
ATOM 660 C C . ASN A 1 81 ? 26.362 1.015 -47.132 1.00 72.88 81 ASN A C 1
ATOM 662 O O . ASN A 1 81 ? 26.741 1.977 -47.800 1.00 72.88 81 ASN A O 1
ATOM 666 N N . ASN A 1 82 ? 27.157 0.443 -46.221 1.00 72.75 82 ASN A N 1
ATOM 667 C CA . ASN A 1 82 ? 28.531 0.872 -46.000 1.00 72.75 82 ASN A CA 1
ATOM 668 C C . ASN A 1 82 ? 29.456 0.288 -47.079 1.00 72.75 82 ASN A C 1
ATOM 670 O O . ASN A 1 82 ? 29.603 -0.930 -47.186 1.00 72.75 82 ASN A O 1
ATOM 674 N N . GLN A 1 83 ? 30.118 1.159 -47.846 1.00 65.31 83 GLN A N 1
ATOM 675 C CA . GLN A 1 83 ? 31.087 0.764 -48.875 1.00 65.31 83 GLN A CA 1
ATOM 676 C C . GLN A 1 83 ? 32.215 -0.111 -48.303 1.00 65.31 83 GLN A C 1
ATOM 678 O O . GLN A 1 83 ? 32.545 -1.134 -48.893 1.00 65.31 83 GLN A O 1
ATOM 683 N N . CYS A 1 84 ? 32.705 0.182 -47.094 1.00 67.25 84 CYS A N 1
ATOM 684 C CA . CYS A 1 84 ? 33.762 -0.594 -46.438 1.00 67.25 84 CYS A CA 1
ATOM 685 C C . CYS A 1 84 ? 33.339 -2.021 -46.046 1.00 67.25 84 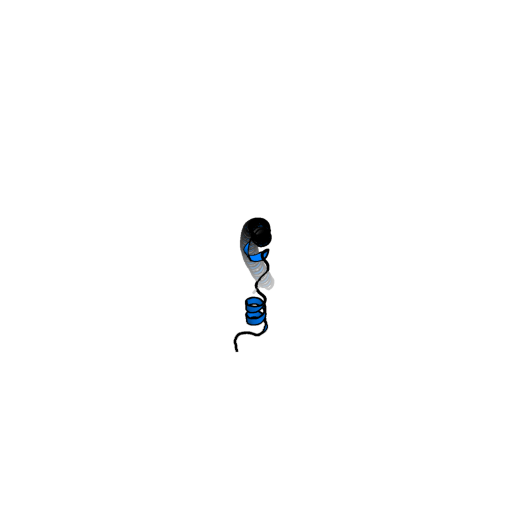CYS A C 1
ATOM 687 O O . CYS A 1 84 ? 34.202 -2.868 -45.835 1.00 67.25 84 CYS A O 1
ATOM 689 N N . ALA A 1 85 ? 32.036 -2.294 -45.901 1.00 61.06 85 ALA A N 1
ATOM 690 C CA . ALA A 1 85 ? 31.524 -3.635 -45.599 1.00 61.06 85 ALA A CA 1
ATOM 691 C C . ALA A 1 85 ? 31.222 -4.452 -46.866 1.00 61.06 85 ALA A C 1
ATOM 693 O O . ALA A 1 85 ? 31.143 -5.678 -46.800 1.00 61.06 85 ALA A O 1
ATOM 694 N N . ASN A 1 86 ? 31.032 -3.776 -48.001 1.00 61.94 86 ASN A N 1
ATOM 695 C CA . ASN A 1 86 ? 30.626 -4.386 -49.266 1.00 61.94 86 ASN A CA 1
ATOM 696 C C . ASN A 1 86 ? 31.786 -4.510 -50.274 1.00 61.94 86 ASN A C 1
ATOM 698 O O . ASN A 1 86 ? 31.637 -5.150 -51.314 1.00 61.94 86 ASN A O 1
ATOM 702 N N . GLU A 1 87 ? 32.936 -3.906 -49.976 1.00 68.44 87 GLU A N 1
ATOM 703 C CA . GLU A 1 87 ? 34.183 -4.080 -50.717 1.00 68.44 87 GLU A CA 1
ATOM 704 C C . GLU A 1 87 ? 34.930 -5.346 -50.265 1.00 68.44 87 GLU A C 1
ATOM 706 O O . GLU A 1 87 ? 34.938 -5.708 -49.087 1.00 68.44 87 GLU A O 1
ATOM 711 N N . TYR A 1 88 ? 35.564 -6.038 -51.221 1.00 70.06 88 TYR A N 1
ATOM 712 C CA . TYR A 1 88 ? 36.369 -7.230 -50.946 1.00 70.06 88 TYR A CA 1
ATOM 713 C C . TYR A 1 88 ? 37.519 -6.869 -50.006 1.00 70.06 88 TYR A C 1
ATOM 715 O O . TYR A 1 88 ? 38.435 -6.129 -50.373 1.00 70.06 88 TYR A O 1
ATOM 723 N N . MET A 1 89 ? 37.481 -7.402 -48.787 1.00 70.44 89 MET A N 1
ATOM 724 C CA . MET A 1 89 ? 38.555 -7.191 -47.829 1.00 70.44 89 MET A CA 1
ATOM 725 C C . MET A 1 89 ? 39.785 -8.005 -48.273 1.00 70.44 89 MET A C 1
ATOM 727 O O . MET A 1 89 ? 39.650 -9.206 -48.512 1.00 70.44 89 MET A O 1
ATOM 731 N N . PRO A 1 90 ? 40.982 -7.403 -48.391 1.00 76.94 90 PRO A N 1
ATOM 732 C CA . PRO A 1 90 ? 42.168 -8.114 -48.857 1.00 76.94 90 PRO A CA 1
ATOM 733 C C . PRO A 1 90 ? 42.483 -9.329 -47.981 1.00 76.94 90 PRO A C 1
ATOM 735 O O . PRO A 1 90 ? 42.456 -9.237 -46.750 1.00 76.94 90 PRO A O 1
ATOM 738 N N . ASP A 1 91 ? 42.862 -10.445 -48.606 1.00 77.62 91 ASP A N 1
ATOM 739 C CA . ASP A 1 91 ? 43.136 -11.707 -47.906 1.00 77.62 91 ASP A CA 1
ATOM 740 C C . ASP A 1 91 ? 44.190 -11.567 -46.803 1.00 77.62 91 ASP A C 1
ATOM 742 O O . ASP A 1 91 ? 44.103 -12.238 -45.778 1.00 77.62 91 ASP A O 1
ATOM 746 N N . SER A 1 92 ? 45.149 -10.651 -46.954 1.00 77.44 92 SER A N 1
ATOM 747 C CA . SER A 1 92 ? 46.154 -10.340 -45.931 1.00 77.44 92 SER A CA 1
ATOM 748 C C . SER A 1 92 ? 45.539 -9.822 -44.625 1.00 77.44 92 SER A C 1
ATOM 750 O O . SER A 1 92 ? 45.973 -10.216 -43.543 1.00 77.44 92 SER A O 1
ATOM 752 N N . VAL A 1 93 ? 44.502 -8.988 -44.711 1.00 76.12 93 VAL A N 1
ATOM 753 C CA . VAL A 1 93 ? 43.791 -8.420 -43.557 1.00 76.12 93 VAL A CA 1
ATOM 754 C C . VAL A 1 93 ? 42.867 -9.464 -42.934 1.00 76.12 93 VAL A C 1
ATOM 756 O O . VAL A 1 93 ? 42.840 -9.616 -41.712 1.00 76.12 93 VAL A O 1
ATOM 759 N N . ILE A 1 94 ? 42.169 -10.244 -43.765 1.00 78.56 94 ILE A N 1
ATOM 760 C CA . ILE A 1 94 ? 41.325 -11.356 -43.306 1.00 78.56 94 ILE A CA 1
ATOM 761 C C . ILE A 1 94 ? 42.169 -12.397 -42.557 1.00 78.56 94 ILE A C 1
ATOM 763 O O . ILE A 1 94 ? 41.784 -12.859 -41.481 1.00 78.56 94 ILE A O 1
ATOM 767 N N . ASN A 1 95 ? 43.331 -12.762 -43.104 1.00 76.75 95 ASN A N 1
ATOM 768 C CA . ASN A 1 95 ? 44.230 -13.746 -42.510 1.00 76.75 95 ASN A CA 1
ATOM 769 C C . ASN A 1 95 ? 44.852 -13.227 -41.203 1.00 76.75 95 ASN A C 1
ATOM 771 O O . ASN A 1 95 ? 44.995 -13.989 -40.249 1.00 76.75 95 ASN A O 1
ATOM 775 N N . TRP A 1 96 ? 45.143 -11.922 -41.120 1.00 80.06 96 TRP A N 1
ATOM 776 C CA . TRP A 1 96 ? 45.598 -11.272 -39.888 1.00 80.06 96 TRP A CA 1
ATOM 777 C C . TRP A 1 96 ? 44.526 -11.261 -38.785 1.00 80.06 96 TRP A C 1
ATOM 779 O O . TRP A 1 96 ? 44.841 -11.572 -37.638 1.00 80.06 96 TRP A O 1
ATOM 789 N N . MET A 1 97 ? 43.263 -10.960 -39.115 1.00 78.50 97 MET A N 1
ATOM 790 C CA . MET A 1 97 ? 42.157 -10.992 -38.144 1.00 78.50 97 MET A CA 1
ATOM 791 C C . MET A 1 97 ? 41.834 -12.411 -37.669 1.00 78.50 97 MET A C 1
ATOM 793 O O . MET A 1 97 ? 41.571 -12.617 -36.488 1.00 78.50 97 MET A O 1
ATOM 797 N N . ARG A 1 98 ? 41.853 -13.394 -38.579 1.00 76.88 98 ARG A N 1
ATOM 798 C CA . ARG A 1 98 ? 41.520 -14.790 -38.262 1.00 76.88 98 ARG A CA 1
ATOM 799 C C . ARG A 1 98 ? 42.596 -15.470 -37.421 1.00 76.88 98 ARG A C 1
ATOM 801 O O . ARG A 1 98 ? 42.265 -16.236 -36.524 1.00 76.88 98 ARG A O 1
ATOM 808 N N . ASN A 1 99 ? 43.861 -15.181 -37.714 1.00 79.44 99 ASN A N 1
ATOM 809 C CA . ASN A 1 99 ? 44.987 -15.837 -37.058 1.00 79.44 99 ASN A CA 1
ATOM 810 C C . ASN A 1 99 ? 45.620 -14.981 -35.960 1.00 79.44 99 ASN A C 1
ATOM 812 O O . ASN A 1 99 ? 46.633 -15.402 -35.421 1.00 79.44 99 ASN A O 1
ATOM 816 N N . GLY A 1 100 ? 45.041 -13.811 -35.652 1.00 65.06 100 GLY A N 1
ATOM 817 C CA . GLY A 1 100 ? 45.396 -12.958 -34.520 1.00 65.06 100 GLY A CA 1
ATOM 818 C C . GLY A 1 100 ? 46.899 -12.800 -34.320 1.00 65.06 100 GLY A C 1
ATOM 819 O O . GLY A 1 100 ? 47.455 -13.493 -33.487 1.00 65.06 100 GLY A O 1
ATOM 820 N N . LYS A 1 101 ? 47.521 -11.884 -35.075 1.00 58.50 101 LYS A N 1
ATOM 821 C CA . LYS A 1 101 ? 48.878 -11.336 -34.866 1.00 58.50 101 LYS A CA 1
ATOM 822 C C . LYS A 1 101 ? 49.847 -12.279 -34.111 1.00 58.50 101 LYS A C 1
ATOM 824 O O . LYS A 1 101 ? 49.972 -12.172 -32.893 1.00 58.50 101 LYS A O 1
ATOM 829 N N . ASN A 1 102 ? 50.565 -13.133 -34.847 1.00 54.25 102 ASN A N 1
ATOM 830 C CA . ASN A 1 102 ? 51.883 -13.583 -34.376 1.00 54.25 102 ASN A CA 1
ATOM 831 C C . ASN A 1 102 ? 52.800 -12.369 -34.191 1.00 54.25 102 ASN A C 1
ATOM 833 O O . ASN A 1 102 ? 52.763 -11.475 -35.074 1.00 54.25 102 ASN A O 1
#

Radius of gyration: 41.32 Å; chains: 1; bounding box: 85×22×109 Å

pLDDT: mean 88.67, std 10.92, range [54.25, 97.44]